Protein AF-A0A2D2DJZ3-F1 (afdb_monomer)

Structure (mmCIF, N/CA/C/O backbone):
data_AF-A0A2D2DJZ3-F1
#
_entry.id   AF-A0A2D2DJZ3-F1
#
loop_
_atom_site.group_PDB
_atom_site.id
_atom_site.type_symbol
_atom_site.label_atom_id
_atom_site.label_alt_id
_atom_site.label_comp_id
_atom_site.label_asym_id
_atom_site.label_entity_id
_atom_site.label_seq_id
_atom_site.pdbx_PDB_ins_code
_atom_site.Cartn_x
_atom_site.Cartn_y
_atom_site.Cartn_z
_atom_site.occupancy
_atom_site.B_iso_or_equiv
_atom_site.auth_seq_id
_atom_site.auth_comp_id
_atom_site.auth_asym_id
_atom_site.auth_atom_id
_atom_site.pdbx_PDB_model_num
ATOM 1 N N . MET A 1 1 ? 18.283 -7.613 -6.401 1.00 54.00 1 MET A N 1
ATOM 2 C CA . MET A 1 1 ? 17.738 -7.506 -7.772 1.00 54.00 1 MET A CA 1
ATOM 3 C C . MET A 1 1 ? 18.346 -6.326 -8.534 1.00 54.00 1 MET A C 1
ATOM 5 O O . MET A 1 1 ? 18.891 -6.544 -9.602 1.00 54.00 1 MET A O 1
ATOM 9 N N . THR A 1 2 ? 18.369 -5.114 -7.970 1.00 55.66 2 THR A N 1
ATOM 10 C CA . THR A 1 2 ? 19.009 -3.918 -8.564 1.00 55.66 2 THR A CA 1
ATOM 11 C C . THR A 1 2 ? 20.515 -4.063 -8.821 1.00 55.66 2 THR A C 1
ATOM 13 O O . THR A 1 2 ? 20.978 -3.687 -9.887 1.00 55.66 2 THR A O 1
ATOM 16 N N . ILE A 1 3 ? 21.276 -4.676 -7.904 1.00 68.19 3 ILE A N 1
ATOM 17 C CA . ILE A 1 3 ? 22.734 -4.886 -8.065 1.00 68.19 3 ILE A CA 1
ATOM 18 C C . ILE A 1 3 ? 23.055 -5.811 -9.250 1.00 68.19 3 ILE A C 1
ATOM 20 O O . ILE A 1 3 ? 23.953 -5.535 -10.033 1.00 68.19 3 ILE A O 1
ATOM 24 N N . TYR A 1 4 ? 22.280 -6.885 -9.410 1.00 67.69 4 TYR A N 1
ATOM 25 C CA . TYR A 1 4 ? 22.440 -7.831 -10.517 1.00 67.69 4 TYR A CA 1
ATOM 26 C C . TYR A 1 4 ? 22.125 -7.179 -11.868 1.00 67.69 4 TYR A C 1
ATOM 28 O O . TYR A 1 4 ? 22.775 -7.437 -12.871 1.00 67.69 4 TYR A O 1
ATOM 36 N N . PHE A 1 5 ? 21.156 -6.267 -11.871 1.00 64.69 5 PHE A N 1
ATOM 37 C CA . PHE A 1 5 ? 20.778 -5.521 -13.058 1.00 64.69 5 PHE A CA 1
ATOM 38 C C . PHE A 1 5 ? 21.849 -4.496 -13.472 1.00 64.69 5 PHE A C 1
ATOM 40 O O . PHE A 1 5 ? 22.162 -4.382 -14.651 1.00 64.69 5 PHE A O 1
ATOM 47 N N . ILE A 1 6 ? 22.464 -3.806 -12.503 1.00 70.62 6 ILE A N 1
ATOM 48 C CA . ILE A 1 6 ? 23.610 -2.907 -12.736 1.00 70.62 6 ILE A CA 1
ATOM 49 C C . ILE A 1 6 ? 24.819 -3.686 -13.276 1.00 70.62 6 ILE A C 1
ATOM 51 O O . ILE A 1 6 ? 25.533 -3.194 -14.143 1.00 70.62 6 ILE A O 1
ATOM 55 N N . TYR A 1 7 ? 25.028 -4.915 -12.804 1.00 72.31 7 TYR A N 1
ATOM 56 C CA . TYR A 1 7 ? 26.097 -5.781 -13.299 1.00 72.31 7 TYR A CA 1
ATOM 57 C C . TYR A 1 7 ? 25.895 -6.174 -14.772 1.00 72.31 7 TYR A C 1
ATOM 59 O O . TYR A 1 7 ? 26.779 -5.930 -15.586 1.00 72.31 7 TYR A O 1
ATOM 67 N N . LEU A 1 8 ? 24.706 -6.671 -15.140 1.00 70.75 8 LEU A N 1
ATOM 68 C CA . LEU A 1 8 ? 24.371 -7.017 -16.533 1.00 70.75 8 LEU A CA 1
ATOM 69 C C . LEU A 1 8 ? 24.451 -5.809 -17.481 1.00 70.75 8 LEU A C 1
ATOM 71 O O . LEU A 1 8 ? 24.779 -5.944 -18.656 1.00 70.75 8 LEU A O 1
ATOM 75 N N . MET A 1 9 ? 24.150 -4.621 -16.960 1.00 68.94 9 MET A N 1
ATOM 76 C CA . MET A 1 9 ? 24.262 -3.344 -17.662 1.00 68.94 9 MET A CA 1
ATOM 77 C C . MET A 1 9 ? 25.714 -2.975 -17.985 1.00 68.94 9 MET A C 1
ATOM 79 O O . MET A 1 9 ? 26.005 -2.602 -19.118 1.00 68.94 9 MET A O 1
ATOM 83 N N . LEU A 1 10 ? 26.618 -3.107 -17.011 1.00 73.94 10 LEU A N 1
ATOM 84 C CA . LEU A 1 10 ? 28.054 -2.880 -17.208 1.00 73.94 10 LEU A CA 1
ATOM 85 C C . LEU A 1 10 ? 28.668 -3.927 -18.145 1.00 73.94 10 LEU A C 1
ATOM 87 O O . LEU A 1 10 ? 29.522 -3.605 -18.966 1.00 73.94 10 LEU A O 1
ATOM 91 N N . GLU A 1 11 ? 28.202 -5.172 -18.059 1.00 76.38 11 GLU A N 1
ATOM 92 C CA . GLU A 1 11 ? 28.625 -6.248 -18.954 1.00 76.38 11 GLU A CA 1
ATOM 93 C C . GLU A 1 11 ? 28.194 -5.971 -20.407 1.00 76.38 11 GLU A C 1
ATOM 95 O O . GLU A 1 11 ? 29.016 -6.049 -21.320 1.00 76.38 11 GLU A O 1
ATOM 100 N N . ALA A 1 12 ? 26.951 -5.526 -20.628 1.00 68.81 12 ALA A N 1
ATOM 101 C CA . ALA A 1 12 ? 26.454 -5.130 -21.948 1.00 68.81 12 ALA A CA 1
ATOM 102 C C . ALA A 1 12 ? 27.183 -3.906 -22.547 1.00 68.81 12 ALA A C 1
ATOM 104 O O . ALA A 1 12 ? 27.378 -3.861 -23.765 1.00 68.81 12 ALA A O 1
ATOM 105 N N . ASP A 1 13 ? 27.599 -2.946 -21.712 1.00 72.19 13 ASP A N 1
ATOM 106 C CA . ASP A 1 13 ? 28.453 -1.812 -22.110 1.00 72.19 13 ASP A CA 1
ATOM 107 C C . ASP A 1 13 ? 29.827 -2.305 -22.580 1.00 72.19 13 ASP A C 1
ATOM 109 O O . ASP A 1 13 ? 30.268 -1.999 -23.686 1.00 72.19 13 ASP A O 1
ATOM 113 N N . SER A 1 14 ? 30.464 -3.171 -21.780 1.00 75.06 14 SER A N 1
ATOM 114 C CA . SER A 1 14 ? 31.779 -3.746 -22.096 1.00 75.06 14 SER A CA 1
ATOM 115 C C . SER A 1 14 ? 31.790 -4.606 -23.364 1.00 75.06 14 SER A C 1
ATOM 117 O O . SER A 1 14 ? 32.825 -4.735 -24.014 1.00 75.06 14 SER A O 1
ATOM 119 N N . MET A 1 15 ? 30.635 -5.161 -23.743 1.00 78.44 15 ME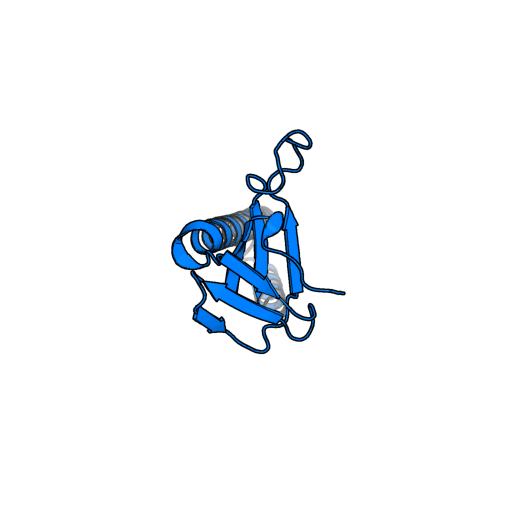T A N 1
ATOM 120 C CA . MET A 1 15 ? 30.443 -5.909 -24.988 1.00 78.44 15 MET A CA 1
ATOM 121 C C . MET A 1 15 ? 30.115 -5.011 -26.196 1.00 78.44 15 MET A C 1
ATO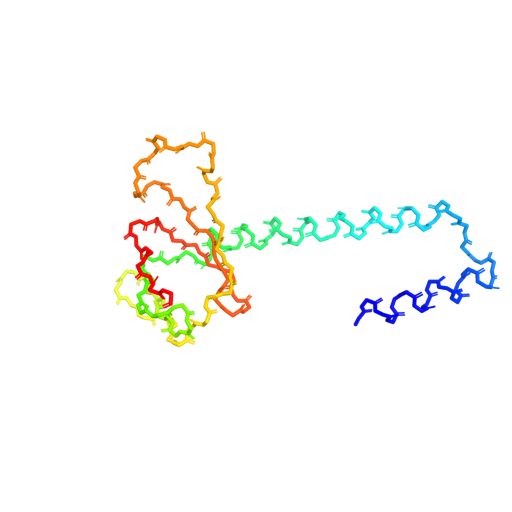M 123 O O . MET A 1 15 ? 29.922 -5.526 -27.297 1.00 78.44 15 MET A O 1
ATOM 127 N N . GLY A 1 16 ? 30.020 -3.687 -26.016 1.00 68.75 16 GLY A N 1
ATOM 128 C CA . GLY A 1 16 ? 29.658 -2.733 -27.073 1.00 68.75 16 GLY A CA 1
ATOM 129 C C . GLY A 1 16 ? 28.210 -2.872 -27.558 1.00 68.75 16 GLY A C 1
ATOM 130 O O . GLY A 1 16 ? 27.859 -2.413 -28.644 1.00 68.75 16 GLY A O 1
ATOM 131 N N . LEU A 1 17 ? 27.356 -3.539 -26.776 1.00 67.50 17 LEU A N 1
ATOM 132 C CA . LEU A 1 17 ? 25.952 -3.784 -27.113 1.00 67.50 17 LEU A CA 1
ATOM 133 C C . LEU A 1 17 ? 25.037 -2.653 -26.619 1.00 67.50 17 LEU A C 1
ATOM 135 O O . LEU A 1 17 ? 23.879 -2.564 -27.048 1.00 67.50 17 LEU A O 1
ATOM 139 N N . ALA A 1 18 ? 25.539 -1.771 -25.753 1.00 62.06 18 ALA A N 1
ATOM 140 C C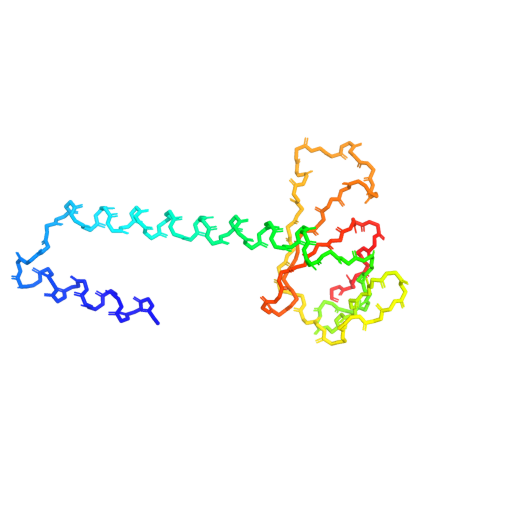A . ALA A 1 18 ? 24.820 -0.634 -25.202 1.00 62.06 18 ALA A CA 1
ATOM 141 C C . ALA A 1 18 ? 25.565 0.683 -25.464 1.00 62.06 18 ALA A C 1
ATOM 143 O O . ALA A 1 18 ? 26.753 0.777 -25.213 1.00 62.06 18 ALA A O 1
ATOM 144 N N . ASP A 1 19 ? 24.842 1.694 -25.953 1.00 68.88 19 ASP A N 1
ATOM 145 C CA . ASP A 1 19 ? 25.317 3.081 -26.023 1.00 68.88 19 ASP A CA 1
ATOM 146 C C . ASP A 1 19 ? 24.661 3.896 -24.902 1.00 68.88 19 ASP A C 1
ATOM 148 O O . ASP A 1 19 ? 23.585 3.532 -24.411 1.00 68.88 19 ASP A O 1
ATOM 152 N N . GLY A 1 20 ? 25.235 5.058 -24.563 1.00 66.69 20 GLY A N 1
ATOM 153 C CA . GLY A 1 20 ? 24.705 5.988 -23.550 1.00 66.69 20 GLY A CA 1
ATOM 154 C C . GLY A 1 20 ? 23.201 6.279 -23.684 1.00 66.69 20 GLY A C 1
ATOM 155 O O . GLY A 1 20 ? 22.479 6.356 -22.691 1.00 66.69 20 GLY A O 1
ATOM 156 N N . THR A 1 21 ? 22.683 6.340 -24.912 1.00 69.50 21 THR A N 1
ATOM 157 C CA . THR A 1 21 ? 21.251 6.521 -25.191 1.00 69.50 21 THR A CA 1
ATOM 158 C C . THR A 1 21 ? 20.390 5.352 -24.694 1.00 69.50 21 THR A C 1
ATOM 160 O O . THR A 1 21 ? 19.300 5.579 -24.166 1.00 69.50 21 THR A O 1
ATOM 163 N N . LYS A 1 22 ? 20.863 4.100 -24.793 1.00 70.75 22 LYS A N 1
ATOM 164 C CA . LYS A 1 22 ? 20.124 2.918 -24.311 1.00 70.75 22 LYS A CA 1
ATOM 165 C C . LYS A 1 22 ? 20.031 2.902 -22.781 1.00 70.75 22 LYS A C 1
ATOM 167 O O . LYS A 1 22 ? 18.983 2.540 -22.250 1.00 70.75 22 LYS A O 1
ATOM 172 N N . PHE A 1 23 ? 21.067 3.373 -22.082 1.00 71.81 23 PHE A N 1
ATOM 173 C CA . PHE A 1 23 ? 21.036 3.548 -20.623 1.00 71.81 23 PHE A CA 1
ATOM 174 C C . PHE A 1 23 ? 20.007 4.590 -20.183 1.00 71.81 23 PHE A C 1
ATOM 176 O O . PHE A 1 23 ? 19.266 4.353 -19.229 1.00 71.81 23 PHE A O 1
ATOM 183 N N . VAL A 1 24 ? 19.903 5.711 -20.904 1.00 77.25 24 VAL A N 1
ATOM 184 C CA . VAL A 1 24 ? 18.892 6.746 -20.628 1.00 77.25 24 VAL A CA 1
ATOM 185 C C . VAL A 1 24 ? 17.477 6.201 -20.831 1.00 77.25 24 VAL A C 1
ATOM 187 O O . VAL A 1 24 ? 16.630 6.367 -19.951 1.00 77.25 24 VAL A O 1
ATOM 190 N N . PHE A 1 25 ? 17.218 5.501 -21.941 1.00 75.38 25 PHE A N 1
ATOM 191 C CA . PHE A 1 25 ? 15.909 4.886 -22.189 1.00 75.38 25 PHE A CA 1
ATOM 192 C C . PHE A 1 25 ? 15.545 3.843 -21.138 1.00 75.38 25 PHE A C 1
ATOM 194 O O . PHE A 1 25 ? 14.395 3.781 -20.705 1.00 75.38 25 PHE A O 1
ATOM 201 N N . LEU A 1 26 ? 16.514 3.052 -20.688 1.00 79.12 26 LEU A N 1
ATOM 202 C CA . LEU A 1 26 ? 16.265 2.065 -19.653 1.00 79.12 26 LEU A CA 1
ATOM 203 C C . LEU A 1 26 ? 16.014 2.706 -18.288 1.00 79.12 26 LEU A C 1
ATOM 205 O O . LEU A 1 26 ? 15.102 2.285 -17.580 1.00 79.12 26 LEU A O 1
ATOM 209 N N . GLY A 1 27 ? 16.765 3.751 -17.934 1.00 81.69 27 GLY A N 1
ATOM 210 C CA . GLY A 1 27 ? 16.503 4.545 -16.734 1.00 81.69 27 GLY A CA 1
ATOM 211 C C . GLY A 1 27 ? 15.091 5.134 -16.748 1.00 81.69 27 GLY A C 1
ATOM 212 O O . GLY A 1 27 ? 14.348 4.986 -15.776 1.00 81.69 27 GLY A O 1
ATOM 213 N N . ALA A 1 28 ? 14.676 5.710 -17.879 1.00 81.81 28 ALA A N 1
ATOM 214 C CA . ALA A 1 28 ? 13.313 6.200 -18.072 1.00 81.81 28 ALA A CA 1
ATOM 215 C C . ALA A 1 28 ? 12.269 5.074 -17.960 1.00 81.81 28 ALA A C 1
ATOM 217 O O . ALA A 1 28 ? 11.245 5.253 -17.300 1.00 81.81 28 ALA A O 1
ATOM 218 N N . ALA A 1 29 ? 12.534 3.897 -18.537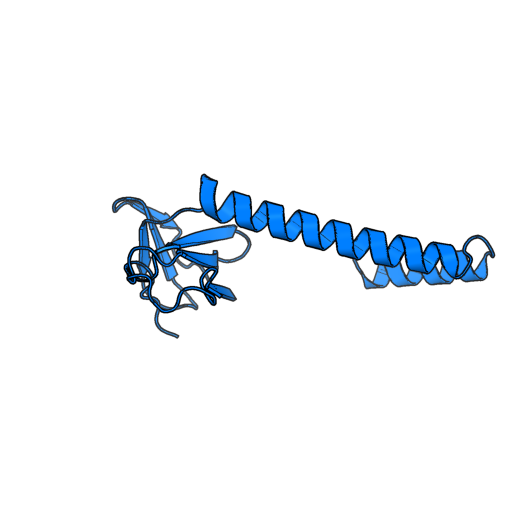 1.00 83.44 29 ALA A N 1
ATOM 219 C CA . ALA A 1 29 ? 11.655 2.734 -18.431 1.00 83.44 29 ALA A CA 1
ATOM 220 C C . ALA A 1 29 ? 11.498 2.252 -16.981 1.00 83.44 29 ALA A C 1
ATOM 222 O O . ALA A 1 29 ? 10.380 1.967 -16.554 1.00 83.44 29 ALA A O 1
ATOM 223 N N . PHE A 1 30 ? 12.577 2.224 -16.193 1.00 84.56 30 PHE A N 1
ATOM 224 C CA . PHE A 1 30 ? 12.509 1.895 -14.766 1.00 84.56 30 PHE A CA 1
ATOM 225 C C . PHE A 1 30 ? 11.695 2.911 -13.972 1.00 84.56 30 PHE A C 1
ATOM 227 O O . PHE A 1 30 ? 10.872 2.520 -13.144 1.00 84.56 30 PHE A O 1
ATOM 234 N N . LEU A 1 31 ? 11.900 4.206 -14.224 1.00 87.06 31 LEU A N 1
ATOM 235 C CA . LEU A 1 31 ? 11.127 5.259 -13.566 1.00 87.06 31 LEU A CA 1
ATOM 236 C C . LEU A 1 31 ? 9.637 5.127 -13.884 1.00 87.06 31 LEU A C 1
ATOM 238 O O . LEU A 1 31 ? 8.818 5.149 -12.965 1.00 87.06 31 LEU A O 1
ATOM 242 N N . MET A 1 32 ? 9.289 4.915 -15.156 1.00 89.44 32 MET A N 1
ATOM 243 C CA . MET A 1 32 ? 7.906 4.669 -15.566 1.00 89.44 32 MET A CA 1
ATOM 244 C C . MET A 1 32 ? 7.341 3.408 -14.909 1.00 89.44 32 MET A C 1
ATOM 246 O O . MET A 1 32 ? 6.243 3.452 -14.365 1.00 89.44 32 MET A O 1
ATOM 250 N N . PHE A 1 33 ? 8.103 2.314 -14.865 1.00 88.25 33 PHE A N 1
ATOM 251 C CA . PHE A 1 33 ? 7.682 1.068 -14.225 1.00 88.25 33 PHE A CA 1
ATOM 252 C C . PHE A 1 33 ? 7.369 1.249 -12.733 1.00 88.25 33 PHE A C 1
ATOM 254 O O . PHE A 1 33 ? 6.299 0.853 -12.268 1.00 88.25 33 PHE A O 1
ATOM 261 N N . PHE A 1 34 ? 8.258 1.896 -11.974 1.00 87.75 34 PHE A N 1
ATOM 262 C CA . PHE A 1 34 ? 8.021 2.155 -10.552 1.00 87.75 34 PHE A CA 1
ATOM 263 C C . PHE A 1 34 ? 6.884 3.156 -10.317 1.00 87.75 34 PHE A C 1
ATOM 265 O O . PHE A 1 34 ? 6.121 2.986 -9.361 1.00 87.75 34 PHE A O 1
ATOM 272 N N . ALA A 1 35 ? 6.726 4.159 -11.184 1.00 87.69 35 ALA A N 1
ATOM 273 C CA . ALA A 1 35 ? 5.590 5.077 -11.133 1.00 87.69 35 ALA A CA 1
ATOM 274 C C . ALA A 1 35 ? 4.263 4.336 -11.376 1.00 87.69 35 ALA A C 1
ATOM 276 O O . ALA A 1 35 ? 3.312 4.509 -10.612 1.00 87.69 35 ALA A O 1
ATOM 277 N N . SER A 1 36 ? 4.216 3.443 -12.369 1.00 90.44 36 SER A N 1
ATOM 278 C CA . SER A 1 36 ? 3.049 2.603 -12.657 1.00 90.44 36 SER A CA 1
ATOM 279 C C . SER A 1 36 ? 2.713 1.662 -11.502 1.00 90.44 36 SER A C 1
ATOM 281 O O . SER A 1 36 ? 1.553 1.602 -11.099 1.00 90.44 36 SER A O 1
ATOM 283 N N . ILE A 1 37 ? 3.706 0.980 -10.918 1.00 89.81 37 ILE A N 1
ATOM 284 C CA . ILE A 1 37 ? 3.491 0.140 -9.728 1.00 89.81 37 ILE A CA 1
ATOM 285 C C . ILE A 1 37 ? 2.956 0.980 -8.571 1.00 89.81 37 ILE A C 1
ATOM 287 O O . ILE A 1 37 ? 2.021 0.561 -7.897 1.00 89.81 37 ILE A O 1
ATOM 291 N N . SER A 1 38 ? 3.517 2.167 -8.342 1.00 85.81 38 SER A N 1
ATOM 292 C CA . SER A 1 38 ? 3.075 3.044 -7.255 1.00 85.81 38 SER A CA 1
ATOM 293 C C . SER A 1 38 ? 1.614 3.462 -7.431 1.00 85.81 38 SER A C 1
ATOM 295 O O . SER A 1 38 ? 0.838 3.371 -6.482 1.00 85.81 38 SER A O 1
ATOM 297 N N . ASN A 1 39 ? 1.213 3.840 -8.648 1.00 87.88 39 ASN A N 1
ATOM 298 C CA . ASN A 1 39 ? -0.180 4.164 -8.964 1.00 87.88 39 ASN A CA 1
ATOM 299 C C . ASN A 1 39 ? -1.107 2.956 -8.791 1.00 87.88 39 ASN A C 1
ATOM 301 O O . ASN A 1 39 ? -2.188 3.092 -8.224 1.00 87.88 39 ASN A O 1
ATOM 305 N N . LEU A 1 40 ? -0.670 1.767 -9.211 1.00 88.88 40 LEU A N 1
ATOM 306 C CA . LEU A 1 40 ? -1.437 0.535 -9.037 1.00 88.88 40 LEU A CA 1
ATOM 307 C C . LEU A 1 40 ? -1.611 0.178 -7.554 1.00 88.88 40 LEU A C 1
ATOM 309 O O . LEU A 1 40 ? -2.704 -0.193 -7.136 1.00 88.88 40 LEU A O 1
ATOM 313 N N . MET A 1 41 ? -0.567 0.348 -6.740 1.00 87.31 41 MET A N 1
ATOM 314 C CA . MET A 1 41 ? -0.626 0.131 -5.290 1.00 87.31 41 MET A CA 1
ATOM 315 C C . MET A 1 41 ? -1.565 1.126 -4.599 1.00 87.31 41 MET A C 1
ATOM 317 O O . MET A 1 41 ? -2.282 0.738 -3.679 1.00 87.31 41 MET A O 1
ATOM 321 N N . ILE A 1 42 ? -1.588 2.387 -5.046 1.00 86.62 42 ILE A N 1
ATOM 322 C CA . ILE A 1 42 ? -2.536 3.403 -4.563 1.00 86.62 42 ILE A CA 1
ATOM 323 C C . ILE A 1 42 ? -3.971 3.018 -4.937 1.00 86.62 42 ILE A C 1
ATOM 325 O O . ILE A 1 42 ? -4.836 3.003 -4.064 1.00 86.62 42 ILE A O 1
ATOM 329 N N . GLY A 1 43 ? -4.215 2.645 -6.197 1.00 88.06 43 GLY A N 1
ATOM 330 C CA . GLY A 1 43 ? -5.527 2.173 -6.647 1.00 88.06 43 GLY A CA 1
ATOM 331 C C . GLY A 1 43 ? -6.004 0.970 -5.833 1.00 88.06 43 GLY A C 1
ATOM 332 O O . GLY A 1 43 ? -7.106 0.979 -5.289 1.00 88.06 43 GLY A O 1
ATOM 333 N N . PHE A 1 44 ? -5.125 -0.013 -5.626 1.00 90.19 44 PHE A N 1
ATOM 334 C CA . PHE A 1 44 ? -5.425 -1.177 -4.798 1.00 90.19 44 PHE A CA 1
ATOM 335 C C . PHE A 1 44 ? -5.747 -0.797 -3.345 1.00 90.19 44 PHE A C 1
ATOM 337 O O . PHE A 1 44 ? -6.682 -1.348 -2.760 1.00 90.19 44 PHE A O 1
ATOM 344 N N . ALA A 1 45 ? -5.000 0.142 -2.751 1.00 88.50 45 ALA A N 1
ATOM 345 C CA . ALA A 1 45 ? -5.245 0.612 -1.386 1.00 88.50 45 ALA A CA 1
ATOM 346 C C . ALA A 1 45 ? -6.651 1.204 -1.227 1.00 88.50 45 ALA A C 1
ATOM 348 O O . ALA A 1 45 ? -7.290 0.990 -0.196 1.00 88.50 45 ALA A O 1
ATOM 349 N N . LEU A 1 46 ? -7.112 1.950 -2.233 1.00 86.75 46 LEU A N 1
ATOM 350 C CA . LEU A 1 46 ? -8.401 2.641 -2.227 1.00 86.75 46 LEU A CA 1
ATOM 351 C C . LEU A 1 46 ? -9.576 1.699 -2.516 1.00 86.75 46 LEU A C 1
ATOM 353 O O . LEU A 1 46 ? -10.624 1.836 -1.887 1.00 86.75 46 LEU A O 1
ATOM 357 N N . GLU A 1 47 ? -9.402 0.738 -3.425 1.00 87.94 47 GLU A N 1
ATOM 358 C CA . GLU A 1 47 ? -10.486 -0.142 -3.878 1.00 87.94 47 GLU A CA 1
ATOM 359 C C . GLU A 1 47 ? -10.621 -1.413 -3.023 1.00 87.94 47 GLU A C 1
ATOM 361 O O . GLU A 1 47 ? -11.712 -1.743 -2.561 1.00 87.94 47 GLU A O 1
ATOM 366 N N . PHE A 1 48 ? -9.511 -2.100 -2.733 1.00 87.38 48 PHE A N 1
ATOM 367 C CA . PHE A 1 48 ? -9.515 -3.391 -2.023 1.00 87.38 48 PHE A CA 1
ATOM 368 C C . PHE A 1 48 ? -8.962 -3.296 -0.598 1.00 87.38 48 PHE A C 1
ATOM 370 O O . PHE A 1 48 ? -9.382 -4.038 0.296 1.00 87.38 48 PHE A O 1
ATOM 377 N N . GLY A 1 49 ? -8.011 -2.387 -0.380 1.00 86.81 49 GLY A N 1
ATOM 378 C CA . GLY A 1 49 ? -7.308 -2.180 0.887 1.00 86.81 49 GLY A CA 1
ATOM 379 C C . GLY A 1 49 ? -8.035 -1.282 1.889 1.00 86.81 49 GLY A C 1
ATOM 380 O O . GLY A 1 49 ? -7.467 -0.958 2.931 1.00 86.81 49 GLY A O 1
ATOM 381 N N . ARG A 1 50 ? -9.268 -0.853 1.595 1.00 89.69 50 ARG A N 1
ATOM 382 C CA . ARG A 1 50 ? -10.003 0.088 2.445 1.00 89.69 50 ARG A CA 1
ATOM 383 C C . ARG A 1 50 ? -10.383 -0.547 3.783 1.00 89.69 50 ARG A C 1
ATOM 385 O O . ARG A 1 50 ? -10.980 -1.628 3.819 1.00 89.69 50 ARG A O 1
ATOM 392 N N . VAL A 1 51 ? -10.034 0.119 4.875 1.00 91.38 51 VAL A N 1
ATOM 393 C CA . VAL A 1 51 ? -10.357 -0.273 6.251 1.00 91.38 51 VAL A CA 1
ATOM 394 C C . VAL A 1 51 ? -11.077 0.871 6.958 1.00 91.38 51 VAL A C 1
ATOM 396 O O . VAL A 1 51 ? -10.850 2.044 6.656 1.00 91.38 51 VAL A O 1
ATOM 399 N N . THR A 1 52 ? -11.963 0.522 7.884 1.00 90.69 52 THR A N 1
ATOM 400 C CA . THR A 1 52 ? -12.776 1.488 8.630 1.00 90.69 52 THR A CA 1
ATOM 401 C C . THR A 1 52 ? -11.967 2.098 9.766 1.00 90.69 52 THR A C 1
ATOM 403 O O . THR A 1 52 ? -12.001 3.309 9.952 1.00 90.69 52 THR A O 1
ATOM 406 N N . GLU A 1 53 ? -11.189 1.280 10.481 1.00 90.00 53 GLU A N 1
ATOM 407 C CA . GLU A 1 53 ? -10.360 1.753 11.588 1.00 90.00 53 GLU A CA 1
ATOM 408 C C . GLU A 1 53 ? -9.018 1.014 11.681 1.00 90.00 53 GLU A C 1
ATOM 410 O O . GLU A 1 53 ? -8.877 -0.164 11.322 1.00 90.00 53 GLU A O 1
ATOM 415 N N . VAL A 1 54 ? -8.023 1.742 12.184 1.00 89.44 54 VAL A N 1
ATOM 416 C CA . VAL A 1 54 ? -6.682 1.257 12.498 1.00 89.44 54 VAL A CA 1
ATOM 417 C C . VAL A 1 54 ? -6.382 1.611 13.946 1.00 89.44 54 VAL A C 1
ATOM 419 O O . VAL A 1 54 ? -6.314 2.790 14.301 1.00 89.44 54 VAL A O 1
ATOM 422 N N . VAL A 1 55 ? -6.187 0.595 14.781 1.00 87.75 55 VAL A N 1
ATOM 423 C CA . VAL A 1 55 ? -6.018 0.755 16.234 1.00 87.75 55 VAL A CA 1
ATOM 424 C C . VAL A 1 55 ? -4.740 0.076 16.726 1.00 87.75 55 VAL A C 1
ATOM 426 O O . VAL A 1 55 ? -4.207 -0.826 16.079 1.00 87.75 55 VAL A O 1
ATOM 429 N N . GLY A 1 56 ? -4.234 0.501 17.886 1.00 86.12 56 GLY A N 1
ATOM 430 C CA . GLY A 1 56 ? -3.052 -0.090 18.526 1.00 86.12 56 GLY A CA 1
ATOM 431 C C . GLY A 1 56 ? -1.771 0.723 18.328 1.00 86.12 56 GLY A C 1
ATOM 432 O O . GLY A 1 56 ? -1.787 1.952 18.407 1.00 86.12 56 GLY A O 1
ATOM 433 N N . MET A 1 57 ? -0.641 0.041 18.129 1.00 84.62 57 MET A N 1
ATOM 434 C CA . MET A 1 57 ? 0.671 0.667 17.900 1.00 84.62 57 MET A CA 1
ATOM 435 C C . MET A 1 57 ? 1.089 0.504 16.440 1.00 84.62 57 MET A C 1
ATOM 437 O O . MET A 1 57 ? 0.782 -0.515 15.831 1.00 84.62 57 MET A O 1
ATOM 441 N N . GLN A 1 58 ? 1.864 1.432 15.877 1.00 84.06 58 GLN A N 1
ATOM 442 C CA . GLN A 1 58 ? 2.371 1.298 14.500 1.00 84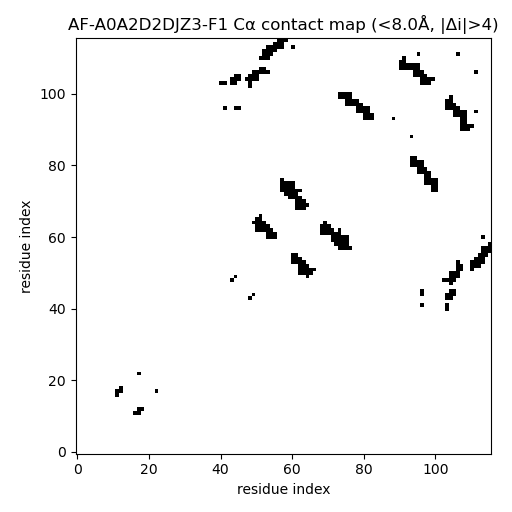.06 58 GLN A CA 1
ATOM 443 C C . GLN A 1 58 ? 3.192 0.016 14.285 1.00 84.06 58 GLN A C 1
ATOM 445 O O . GLN A 1 58 ? 3.203 -0.549 13.191 1.00 84.06 58 GLN A O 1
ATOM 450 N N . SER A 1 59 ? 3.865 -0.478 15.325 1.00 84.94 59 SER A N 1
ATOM 451 C CA . SER A 1 59 ? 4.603 -1.745 15.297 1.00 84.94 59 SER A CA 1
ATOM 452 C C . SER A 1 59 ? 3.701 -2.987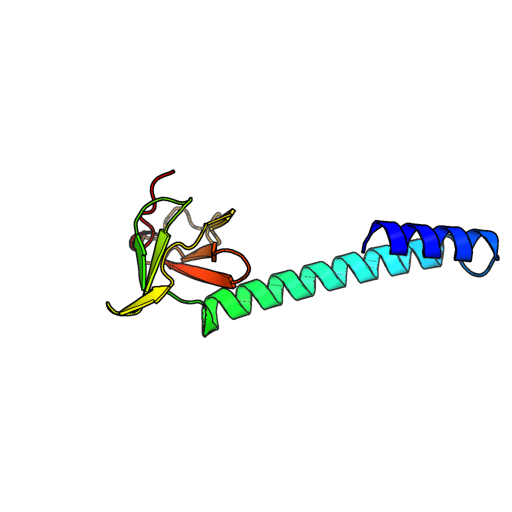 15.284 1.00 84.94 59 SER A C 1
ATOM 454 O O . SER A 1 59 ? 4.143 -4.039 14.821 1.00 84.94 59 SER A O 1
ATOM 456 N N . CYS A 1 60 ? 2.461 -2.866 15.767 1.00 85.44 60 CYS A N 1
ATOM 457 C CA . CYS A 1 60 ? 1.522 -3.957 16.012 1.00 85.44 60 CYS A CA 1
ATOM 458 C C . CYS A 1 60 ? 0.071 -3.437 15.954 1.00 85.44 60 CYS A C 1
ATOM 460 O O . CYS A 1 60 ? -0.623 -3.353 16.969 1.00 85.44 60 CYS A O 1
ATOM 462 N N . ALA A 1 61 ? -0.365 -3.010 14.771 1.00 87.94 61 ALA A N 1
ATOM 463 C CA . ALA A 1 61 ? -1.690 -2.438 14.576 1.00 87.94 61 ALA A CA 1
ATOM 464 C C . ALA A 1 61 ? -2.724 -3.528 14.273 1.00 87.94 61 ALA A C 1
ATOM 466 O O . ALA A 1 61 ? -2.417 -4.550 13.647 1.00 87.94 61 ALA A O 1
ATOM 467 N N . GLU A 1 62 ? -3.966 -3.284 14.669 1.00 90.94 62 GLU A N 1
ATOM 468 C CA . GLU A 1 62 ? -5.121 -4.040 14.200 1.00 90.94 62 GLU A CA 1
ATOM 469 C C . GLU A 1 62 ? -5.847 -3.240 13.122 1.00 90.94 62 GLU A C 1
ATOM 471 O O . GLU A 1 62 ? -6.096 -2.043 13.270 1.00 90.94 62 GLU A O 1
ATOM 476 N N . LEU A 1 63 ? -6.178 -3.926 12.034 1.00 91.06 63 LEU A N 1
ATOM 477 C CA . LEU A 1 63 ? -6.897 -3.390 10.887 1.00 91.06 63 LEU A CA 1
ATOM 478 C C . LEU A 1 63 ? -8.304 -3.957 10.907 1.00 91.06 63 LEU A C 1
ATOM 480 O O . LEU A 1 63 ? -8.470 -5.184 10.889 1.00 91.06 63 LEU A O 1
ATOM 484 N N . ARG A 1 64 ? -9.300 -3.073 10.927 1.00 91.94 64 ARG A N 1
ATOM 485 C CA . ARG A 1 64 ? -10.702 -3.470 11.017 1.00 91.94 64 ARG A CA 1
ATOM 486 C C . ARG A 1 64 ? -11.542 -2.851 9.914 1.00 91.94 64 ARG A C 1
ATOM 488 O O . ARG A 1 64 ? -11.308 -1.717 9.497 1.00 91.94 64 ARG A O 1
ATOM 495 N N . ARG A 1 65 ? -12.531 -3.602 9.450 1.00 91.06 65 ARG A N 1
ATOM 496 C CA . ARG A 1 65 ? -13.523 -3.169 8.465 1.00 91.06 65 ARG A CA 1
ATOM 497 C C . ARG A 1 65 ? -14.894 -3.492 9.023 1.00 91.06 65 ARG A C 1
ATOM 499 O O . ARG A 1 65 ? -15.154 -4.640 9.347 1.00 91.06 65 ARG A O 1
ATOM 506 N N . ASP A 1 66 ? -15.717 -2.465 9.176 1.00 87.44 66 ASP A N 1
ATOM 507 C CA . ASP A 1 66 ? -17.104 -2.570 9.638 1.00 87.44 66 ASP A CA 1
ATOM 508 C C . ASP A 1 66 ? -17.262 -3.347 10.963 1.00 87.44 66 ASP A C 1
ATOM 510 O O . ASP A 1 66 ? -18.242 -4.047 11.186 1.00 87.44 66 ASP A O 1
ATOM 514 N N . GLY A 1 67 ? -16.273 -3.212 11.857 1.00 84.88 67 GLY A N 1
ATOM 515 C CA . GLY A 1 67 ? -16.212 -3.898 13.154 1.00 84.88 67 GLY A CA 1
ATOM 516 C C . GLY A 1 67 ? -15.456 -5.232 13.144 1.00 84.88 67 GLY A C 1
ATOM 517 O O . GLY A 1 67 ? -15.007 -5.679 14.201 1.00 84.88 67 GLY A O 1
ATOM 518 N N . ASP A 1 68 ? -15.219 -5.825 11.972 1.00 89.12 68 ASP A N 1
ATOM 519 C CA . ASP A 1 68 ? -14.494 -7.087 11.835 1.00 89.12 68 ASP A CA 1
ATOM 520 C C . ASP A 1 68 ? -12.984 -6.880 11.736 1.00 89.12 68 ASP A C 1
ATOM 522 O O . ASP A 1 68 ? -12.488 -6.006 11.022 1.00 89.12 68 ASP A O 1
ATOM 526 N N . ILE A 1 69 ? -12.219 -7.733 12.420 1.00 88.75 69 ILE A N 1
ATOM 527 C CA . ILE A 1 69 ? -10.756 -7.692 12.384 1.00 88.75 69 ILE A CA 1
ATOM 528 C C . ILE A 1 69 ? -10.258 -8.413 11.131 1.00 88.75 69 ILE A C 1
ATOM 530 O O . ILE A 1 69 ? -10.171 -9.639 11.100 1.00 88.75 69 ILE A O 1
ATOM 534 N N . ILE A 1 70 ? -9.856 -7.645 10.118 1.00 89.25 70 ILE A N 1
ATOM 535 C CA . ILE A 1 70 ? -9.260 -8.184 8.887 1.00 89.25 70 ILE A CA 1
ATOM 536 C C . ILE A 1 70 ? -7.841 -8.678 9.151 1.00 89.25 70 ILE A C 1
ATOM 538 O O . ILE A 1 70 ? -7.403 -9.687 8.594 1.00 89.25 70 ILE A O 1
ATOM 542 N N . ARG A 1 71 ? -7.082 -7.949 9.975 1.00 86.69 71 ARG A N 1
ATOM 543 C CA . ARG A 1 71 ? -5.680 -8.283 10.223 1.00 86.69 71 ARG A CA 1
ATOM 544 C C . ARG A 1 71 ? -5.224 -7.824 11.598 1.00 86.69 71 ARG A C 1
ATOM 546 O O . ARG A 1 71 ? -5.439 -6.679 11.979 1.00 86.69 71 ARG A O 1
ATOM 553 N N . LYS A 1 72 ? -4.536 -8.716 12.307 1.00 85.94 72 LYS A N 1
ATOM 554 C CA . LYS A 1 72 ? -3.868 -8.437 13.586 1.00 85.94 72 LYS A CA 1
ATOM 555 C C . LYS A 1 72 ? -2.360 -8.316 13.394 1.00 85.94 72 LYS A C 1
ATOM 557 O O . LYS A 1 72 ? -1.811 -8.874 12.442 1.00 85.94 72 LYS A O 1
ATOM 562 N N . ASN A 1 73 ? -1.703 -7.619 14.319 1.00 84.38 73 ASN A N 1
ATOM 563 C CA . ASN A 1 73 ? -0.247 -7.458 14.382 1.00 84.38 73 ASN A CA 1
ATOM 564 C C . ASN A 1 73 ? 0.372 -6.909 13.083 1.00 84.38 73 ASN A C 1
ATOM 566 O O . ASN A 1 73 ? 1.457 -7.313 12.658 1.00 84.38 73 ASN A O 1
ATOM 570 N N . ALA A 1 74 ? -0.331 -5.995 12.419 1.00 85.06 74 ALA A N 1
ATOM 571 C CA . ALA A 1 74 ? 0.147 -5.365 11.205 1.00 85.06 74 ALA A CA 1
ATOM 572 C C . ALA A 1 74 ? 1.166 -4.271 11.538 1.00 85.06 74 ALA A C 1
ATOM 574 O O . ALA A 1 74 ? 0.862 -3.306 12.233 1.00 85.06 74 ALA A O 1
ATOM 575 N N . ARG A 1 75 ? 2.380 -4.390 10.998 1.00 86.19 75 ARG A N 1
ATOM 576 C CA . ARG A 1 75 ? 3.388 -3.334 11.115 1.00 86.19 75 ARG A CA 1
ATOM 577 C C . ARG A 1 75 ? 3.166 -2.275 10.042 1.00 86.19 75 ARG A C 1
ATOM 579 O O . ARG A 1 75 ? 3.365 -2.551 8.856 1.00 86.19 75 ARG A O 1
ATOM 586 N N . ILE A 1 76 ? 2.808 -1.071 10.464 1.00 85.75 76 ILE A N 1
ATOM 587 C CA . ILE A 1 76 ? 2.663 0.099 9.602 1.00 85.75 76 ILE A CA 1
ATOM 588 C C . ILE A 1 76 ? 4.061 0.656 9.328 1.00 85.75 76 ILE A C 1
ATOM 590 O O . ILE A 1 76 ? 4.786 1.017 10.253 1.00 85.75 76 ILE A O 1
ATOM 594 N N . ARG A 1 77 ? 4.481 0.665 8.059 1.00 81.00 77 ARG A N 1
ATOM 595 C CA . ARG A 1 77 ? 5.834 1.117 7.665 1.00 81.00 77 ARG A CA 1
ATOM 596 C C . ARG A 1 77 ? 5.865 2.504 7.046 1.00 81.00 77 ARG A C 1
ATOM 598 O O . ARG A 1 77 ? 6.889 3.173 7.104 1.00 81.00 77 ARG A O 1
ATOM 605 N N . TRP A 1 78 ? 4.774 2.904 6.414 1.00 75.94 78 TRP A N 1
ATOM 606 C CA . TRP A 1 78 ? 4.696 4.136 5.647 1.00 75.94 78 TRP A CA 1
ATOM 607 C C . TRP A 1 78 ? 3.279 4.671 5.705 1.00 75.94 78 TRP A C 1
ATOM 609 O O . TRP A 1 78 ? 2.343 3.875 5.652 1.00 75.94 78 TRP A O 1
ATOM 619 N N . ILE A 1 79 ? 3.148 5.989 5.819 1.00 77.50 79 ILE A N 1
ATOM 620 C CA . ILE A 1 79 ? 1.878 6.709 5.874 1.00 77.50 79 ILE A CA 1
ATOM 621 C C . ILE A 1 79 ? 2.030 7.922 4.962 1.00 77.50 79 ILE A C 1
ATOM 623 O O . ILE A 1 79 ? 2.980 8.694 5.116 1.00 77.50 79 ILE A O 1
ATOM 627 N N . ARG A 1 80 ? 1.104 8.096 4.023 1.00 73.44 80 ARG A N 1
ATOM 628 C CA . ARG A 1 80 ? 1.000 9.293 3.192 1.00 73.44 80 ARG A CA 1
ATOM 629 C C . ARG A 1 80 ? -0.410 9.832 3.266 1.00 73.44 80 ARG A C 1
ATOM 631 O O . ARG A 1 80 ? -1.376 9.117 3.013 1.00 73.44 80 ARG A O 1
ATOM 638 N N . ASN A 1 81 ? -0.483 11.113 3.584 1.00 68.56 81 ASN A N 1
ATOM 639 C CA . ASN A 1 81 ? -1.699 11.882 3.437 1.00 68.56 81 ASN A CA 1
ATOM 640 C C . ASN A 1 81 ? -1.809 12.295 1.965 1.00 68.56 81 ASN A C 1
ATOM 642 O O . ASN A 1 81 ? -0.891 12.932 1.438 1.00 68.56 81 ASN A O 1
ATOM 646 N N . LEU A 1 82 ? -2.862 11.840 1.285 1.00 65.19 82 LEU A N 1
ATOM 647 C CA . LEU A 1 82 ? -3.105 12.195 -0.114 1.00 65.19 82 LEU A CA 1
ATOM 648 C C . LEU A 1 82 ? -3.525 13.664 -0.260 1.00 65.19 82 LEU A C 1
ATOM 650 O O . LEU A 1 82 ? -3.258 14.260 -1.298 1.00 65.19 82 LEU A O 1
ATOM 654 N N . ASP A 1 83 ? -4.093 14.258 0.791 1.00 63.47 83 ASP A N 1
ATOM 655 C CA . ASP A 1 83 ? -4.736 15.573 0.756 1.00 63.47 83 ASP A CA 1
ATOM 656 C C . ASP A 1 83 ? -3.857 16.684 1.350 1.00 63.47 83 ASP A C 1
ATOM 658 O O . ASP A 1 83 ? -4.313 17.515 2.140 1.00 63.47 83 ASP A O 1
ATOM 662 N N . ALA A 1 84 ? -2.579 16.735 0.960 1.00 54.72 84 ALA A N 1
ATOM 663 C CA . ALA A 1 84 ? -1.707 17.858 1.325 1.00 54.72 84 ALA A CA 1
ATOM 664 C C . ALA A 1 84 ? -2.224 19.209 0.780 1.00 54.72 84 ALA A C 1
ATOM 666 O O . ALA A 1 84 ? -1.996 20.242 1.406 1.00 54.72 84 ALA A O 1
ATOM 667 N N . ASP A 1 85 ? -2.981 19.191 -0.323 1.00 52.16 85 ASP A N 1
ATOM 668 C CA . ASP A 1 85 ? -3.527 20.391 -0.971 1.0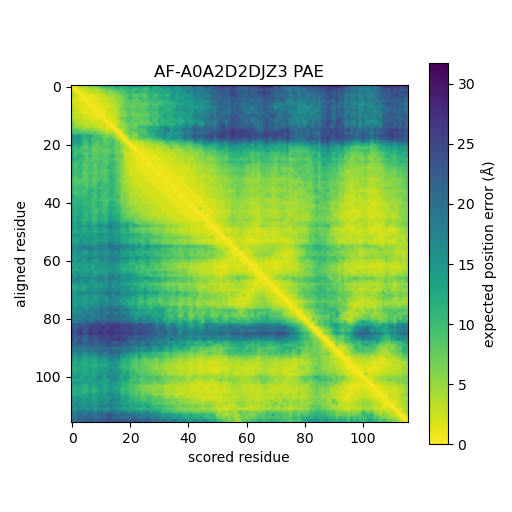0 52.16 85 ASP A CA 1
ATOM 669 C C . ASP A 1 85 ? -4.881 20.852 -0.397 1.00 52.16 85 ASP A C 1
ATOM 671 O O . ASP A 1 85 ? -5.388 21.901 -0.784 1.00 52.16 85 ASP A O 1
ATOM 675 N N . ASN A 1 86 ? -5.460 20.121 0.565 1.00 47.66 86 ASN A N 1
ATOM 676 C CA . ASN A 1 86 ? -6.773 20.422 1.142 1.00 47.66 86 ASN A CA 1
ATOM 677 C C . ASN A 1 86 ? -6.760 20.332 2.675 1.00 47.66 86 ASN A C 1
ATOM 679 O O . ASN A 1 86 ? -7.512 19.578 3.301 1.00 47.66 86 ASN A O 1
ATOM 683 N N . SER A 1 87 ? -5.932 21.163 3.312 1.00 60.50 87 SER A N 1
ATOM 684 C CA . SER A 1 87 ? -5.912 21.315 4.776 1.00 60.50 87 SER A CA 1
ATOM 685 C C . SER A 1 87 ? -7.299 21.617 5.376 1.00 60.50 87 SER A C 1
ATOM 687 O O . SER A 1 87 ? -7.535 21.273 6.535 1.00 60.50 87 SER A O 1
ATOM 689 N N . ALA A 1 88 ? -8.216 22.166 4.569 1.00 66.56 88 ALA A N 1
ATOM 690 C CA . ALA A 1 88 ? -9.591 22.532 4.908 1.00 66.56 88 ALA A CA 1
ATOM 691 C C . ALA A 1 88 ? -10.613 21.374 4.942 1.00 66.56 88 ALA A C 1
ATOM 693 O O . ALA A 1 88 ? -11.740 21.597 5.380 1.00 66.56 88 ALA A O 1
ATOM 694 N N . LEU A 1 89 ? -10.272 20.159 4.492 1.00 68.75 89 LEU A N 1
ATOM 695 C CA . LEU A 1 89 ? -11.192 19.016 4.585 1.00 68.75 89 LEU A CA 1
ATOM 696 C C . LEU A 1 89 ? -11.295 18.496 6.027 1.00 68.75 89 LEU A C 1
ATOM 698 O O . LEU A 1 89 ? -10.304 18.463 6.769 1.00 68.75 89 LEU A O 1
ATOM 702 N N . ASN A 1 90 ? -12.494 18.055 6.412 1.00 74.25 90 ASN A N 1
ATOM 703 C CA . ASN A 1 90 ? -12.726 17.413 7.706 1.00 74.25 90 ASN A CA 1
ATOM 704 C C . ASN A 1 90 ? -11.984 16.066 7.784 1.00 74.25 90 ASN A C 1
ATOM 706 O O . ASN A 1 90 ? -11.755 15.409 6.767 1.00 74.25 90 ASN A O 1
ATOM 710 N N . SER A 1 91 ? -11.639 15.627 8.997 1.00 72.38 91 SER A N 1
ATOM 711 C CA . SER A 1 91 ? -10.896 14.379 9.258 1.00 72.38 91 SER A CA 1
ATOM 712 C C . SER A 1 91 ? -11.562 13.116 8.693 1.00 72.38 91 SER A C 1
ATOM 714 O O . SER A 1 91 ? -10.885 12.135 8.412 1.00 72.38 91 SER A O 1
ATOM 716 N N . ASP A 1 92 ? -12.879 13.137 8.486 1.00 73.25 92 ASP A N 1
ATOM 717 C CA . ASP A 1 92 ? -13.624 12.015 7.895 1.00 73.25 92 ASP A CA 1
ATOM 718 C C . ASP A 1 92 ? -13.487 11.934 6.367 1.00 73.25 92 ASP A C 1
ATOM 720 O O . ASP A 1 92 ? -13.774 10.901 5.765 1.00 73.25 92 ASP A O 1
ATOM 724 N N . GLN A 1 93 ? -13.061 13.027 5.731 1.00 72.38 93 GLN A N 1
ATOM 725 C CA . GLN A 1 93 ? -12.883 13.125 4.281 1.00 72.38 93 GLN A CA 1
ATOM 726 C C . GLN A 1 93 ? -11.422 12.949 3.864 1.00 72.38 93 GLN A C 1
ATOM 728 O O . GLN A 1 93 ? -11.162 12.560 2.728 1.00 72.38 93 GLN A O 1
ATOM 733 N N . LYS A 1 94 ? -10.479 13.205 4.778 1.00 81.56 94 LYS A N 1
ATOM 734 C CA . LYS A 1 94 ? -9.045 13.027 4.542 1.00 81.56 94 LYS A CA 1
ATOM 735 C C . LYS A 1 94 ? -8.697 11.548 4.515 1.00 81.56 94 LYS A C 1
ATOM 737 O O . LYS A 1 94 ? -8.846 10.845 5.515 1.00 81.56 94 LYS A O 1
ATOM 742 N N . MET A 1 95 ? -8.206 11.085 3.372 1.00 82.69 95 MET A N 1
ATOM 743 C CA . MET A 1 95 ? -7.815 9.690 3.189 1.00 82.69 95 MET A CA 1
ATOM 744 C C . MET A 1 95 ? -6.312 9.513 3.406 1.00 82.69 95 MET A C 1
ATOM 746 O O . MET A 1 95 ? -5.467 10.133 2.754 1.00 82.69 95 MET A O 1
ATOM 750 N N . LEU A 1 96 ? -5.972 8.600 4.308 1.00 86.38 96 LEU A N 1
ATOM 751 C CA . LEU A 1 96 ? -4.610 8.159 4.560 1.00 86.38 96 LEU A CA 1
ATOM 752 C C . LEU A 1 96 ? -4.357 6.852 3.820 1.00 86.38 96 LEU A C 1
ATOM 754 O O . LEU A 1 96 ? -5.107 5.887 3.972 1.00 86.38 96 LEU A O 1
ATOM 758 N N . ILE A 1 97 ? -3.264 6.802 3.062 1.00 87.50 97 ILE A N 1
ATOM 759 C CA . ILE A 1 97 ? -2.744 5.558 2.492 1.00 87.50 97 ILE A CA 1
ATOM 760 C C . ILE A 1 97 ? -1.544 5.120 3.310 1.00 87.50 97 ILE A C 1
ATOM 762 O O . ILE A 1 97 ? -0.639 5.908 3.593 1.00 87.50 97 ILE A O 1
ATOM 766 N N . PHE A 1 98 ? -1.510 3.842 3.661 1.00 88.69 98 PHE A N 1
ATOM 767 C CA . PHE A 1 98 ? -0.409 3.275 4.415 1.00 88.69 98 PHE A CA 1
ATOM 768 C C . PHE A 1 98 ? -0.089 1.845 3.983 1.00 88.69 98 PHE A C 1
ATOM 770 O O . PHE A 1 98 ? -0.886 1.150 3.354 1.00 88.69 98 PHE A O 1
ATOM 777 N N . LEU A 1 99 ? 1.119 1.400 4.32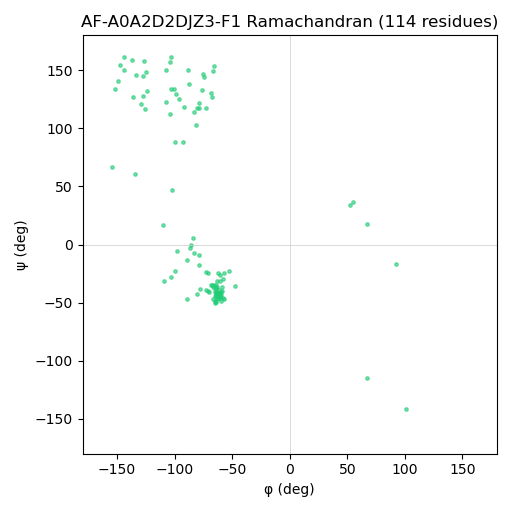4 1.00 88.56 99 LEU A N 1
ATOM 778 C CA . LEU A 1 99 ? 1.579 0.032 4.083 1.00 88.56 99 LEU A CA 1
ATOM 779 C C . LEU A 1 99 ? 1.568 -0.768 5.385 1.00 88.56 99 LEU A C 1
ATOM 781 O O . LEU A 1 99 ? 2.381 -0.521 6.281 1.00 88.56 99 LEU A O 1
ATOM 785 N N . ALA A 1 100 ? 0.675 -1.754 5.453 1.00 86.44 100 ALA A N 1
ATOM 786 C CA . ALA A 1 100 ? 0.582 -2.750 6.514 1.00 86.44 100 ALA A CA 1
ATOM 787 C C . ALA A 1 100 ? 1.398 -3.998 6.130 1.00 86.44 100 ALA A C 1
ATOM 789 O O . ALA A 1 100 ? 0.907 -4.944 5.501 1.00 86.44 100 ALA A O 1
ATOM 790 N N . GLY A 1 101 ? 2.687 -4.002 6.471 1.00 84.19 101 GLY A N 1
ATOM 791 C CA . GLY A 1 101 ? 3.640 -4.965 5.921 1.00 84.19 101 GLY A CA 1
ATOM 792 C C . GLY A 1 101 ? 3.854 -4.729 4.420 1.00 84.19 101 GLY A C 1
ATOM 793 O O . GLY A 1 101 ? 4.388 -3.691 4.043 1.00 84.19 101 GLY A O 1
ATOM 794 N N . TRP A 1 102 ? 3.460 -5.693 3.580 1.00 82.38 102 TRP A N 1
ATOM 795 C CA . TRP A 1 102 ? 3.467 -5.578 2.110 1.00 82.38 102 TRP A CA 1
ATOM 796 C C . TRP A 1 102 ? 2.094 -5.217 1.522 1.00 82.38 102 TRP A C 1
ATOM 798 O O . TRP A 1 102 ? 1.984 -4.999 0.320 1.00 82.38 102 TRP A O 1
ATOM 808 N N . TRP A 1 103 ? 1.051 -5.170 2.356 1.00 85.88 103 TRP A N 1
ATOM 809 C CA . TRP A 1 103 ? -0.318 -4.928 1.911 1.00 85.88 103 TRP A CA 1
ATOM 810 C C . TRP A 1 103 ? -0.625 -3.428 1.961 1.00 85.88 103 TRP A C 1
ATOM 812 O O . TRP A 1 103 ? -0.543 -2.838 3.046 1.00 85.88 103 TRP A O 1
ATOM 822 N N . PRO A 1 104 ? -0.939 -2.794 0.823 1.00 89.81 104 PRO A N 1
ATOM 823 C CA . PRO A 1 104 ? -1.354 -1.403 0.804 1.00 89.81 104 PRO A CA 1
ATOM 824 C C . PRO A 1 104 ? -2.807 -1.296 1.279 1.00 89.81 104 PRO A C 1
ATOM 826 O O . PRO A 1 104 ? -3.674 -2.061 0.853 1.00 89.81 104 PRO A O 1
ATOM 829 N N . ALA A 1 105 ? -3.059 -0.352 2.176 1.00 90.94 105 ALA A N 1
ATOM 830 C CA . ALA A 1 105 ? -4.361 -0.124 2.783 1.00 90.94 105 ALA A CA 1
ATOM 831 C C . ALA A 1 105 ? -4.671 1.373 2.850 1.00 90.94 105 ALA A C 1
ATOM 833 O O . ALA A 1 105 ? -3.768 2.215 2.788 1.00 90.94 105 ALA A O 1
ATOM 834 N N . SER A 1 106 ? -5.957 1.699 2.959 1.00 91.12 106 SER A N 1
ATOM 835 C CA . SER A 1 106 ? -6.426 3.076 3.102 1.00 91.12 106 SER A CA 1
ATOM 836 C C . SER A 1 106 ? -7.463 3.205 4.211 1.00 91.12 106 SER A C 1
ATOM 838 O O . SER A 1 106 ? -8.245 2.285 4.445 1.00 91.12 106 SER A O 1
ATOM 840 N N . CYS A 1 107 ? -7.458 4.337 4.910 1.00 89.62 107 CYS A N 1
ATOM 841 C CA . CYS A 1 107 ? -8.399 4.646 5.986 1.00 89.62 107 CYS A CA 1
ATOM 842 C C . CYS A 1 107 ? -8.669 6.153 6.018 1.00 89.62 107 CYS A C 1
ATOM 844 O O . CYS A 1 107 ? -7.814 6.934 5.599 1.00 89.62 107 CYS A O 1
ATOM 846 N N . ALA A 1 108 ? -9.830 6.562 6.528 1.00 87.44 108 ALA A N 1
ATOM 847 C CA . ALA A 1 108 ? -10.058 7.961 6.870 1.00 87.44 108 ALA A CA 1
ATOM 848 C C . ALA A 1 108 ? -9.149 8.366 8.042 1.00 87.44 108 ALA A C 1
ATOM 850 O O . ALA A 1 108 ? -8.831 7.543 8.905 1.00 87.44 108 ALA A O 1
ATOM 851 N N . GLU A 1 109 ? -8.743 9.631 8.098 1.00 83.88 109 GLU A N 1
ATOM 852 C CA . GLU A 1 109 ? -7.895 10.143 9.178 1.00 83.88 109 GLU A CA 1
ATOM 853 C C . GLU A 1 109 ? -8.550 9.962 10.557 1.00 83.88 109 GLU A C 1
ATOM 855 O O . GLU A 1 109 ? -7.869 9.584 11.509 1.00 83.88 109 GLU A O 1
ATOM 860 N N . SER A 1 110 ? -9.873 10.116 10.661 1.00 83.88 110 SER A N 1
ATOM 861 C CA . SER A 1 110 ? -10.618 9.876 11.907 1.00 83.88 110 SER A CA 1
ATOM 862 C C . SER A 1 110 ? -10.564 8.429 12.409 1.00 83.88 110 SER A C 1
ATOM 864 O O . SER A 1 110 ? -10.567 8.198 13.618 1.00 83.88 110 SER A O 1
ATOM 866 N N . GLY A 1 111 ? -10.465 7.455 11.500 1.00 81.44 111 GLY A N 1
ATOM 867 C CA . GLY A 1 111 ? -10.319 6.034 11.827 1.00 81.44 111 GLY A CA 1
ATOM 868 C C . GLY A 1 111 ? -8.876 5.619 12.123 1.00 81.44 111 GLY A C 1
ATOM 869 O O . GLY A 1 111 ? -8.629 4.489 12.551 1.00 81.44 111 GLY A O 1
ATOM 870 N N . PHE A 1 112 ? -7.902 6.507 11.909 1.00 84.50 112 PHE A N 1
ATOM 871 C CA . PHE A 1 112 ? -6.482 6.202 12.026 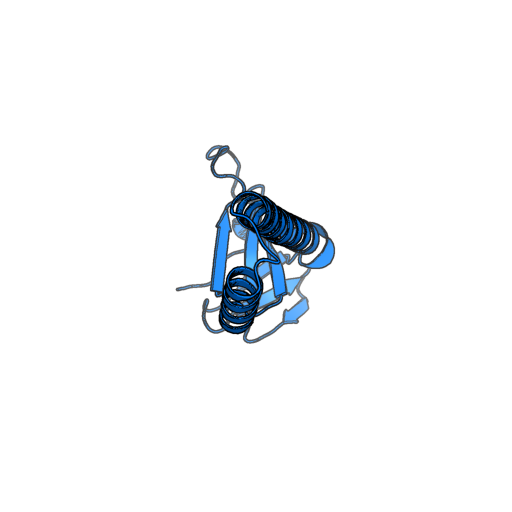1.00 84.50 112 PHE A CA 1
ATOM 872 C C . PHE A 1 112 ? -5.924 6.669 13.375 1.00 84.50 112 PHE A C 1
ATOM 874 O O . PHE A 1 112 ? -5.379 7.762 13.515 1.00 84.50 112 PHE A O 1
ATOM 881 N N . THR A 1 113 ? -6.007 5.801 14.384 1.00 84.62 113 THR A N 1
ATOM 882 C CA . THR A 1 113 ? -5.549 6.099 15.754 1.00 84.62 113 THR A CA 1
ATOM 883 C C . THR A 1 113 ? -4.285 5.359 16.243 1.00 84.62 113 THR A C 1
ATOM 885 O O . THR A 1 113 ? -4.049 5.344 17.459 1.00 84.62 113 THR A O 1
ATOM 888 N N . PRO A 1 114 ? -3.424 4.746 15.395 1.00 76.06 114 PRO A N 1
ATOM 889 C CA . PRO A 1 114 ? -2.275 4.020 15.909 1.00 76.06 114 PRO A CA 1
ATOM 890 C C . PRO A 1 114 ? -1.240 4.966 16.533 1.00 76.06 114 PRO A C 1
ATOM 892 O O . PRO A 1 114 ? -0.802 5.948 15.925 1.00 76.06 114 PRO A O 1
ATOM 895 N N . ARG A 1 115 ? -0.804 4.634 17.752 1.00 71.50 115 ARG A N 1
ATOM 896 C CA . ARG A 1 115 ? 0.268 5.350 18.461 1.00 71.50 115 ARG A CA 1
ATOM 897 C C . ARG A 1 115 ? 1.631 4.986 17.864 1.00 71.50 115 ARG A C 1
ATOM 899 O O . ARG A 1 115 ? 1.807 3.860 17.392 1.00 71.50 115 ARG A O 1
ATOM 906 N N . LYS A 1 116 ? 2.566 5.942 17.864 1.00 67.69 116 LYS A N 1
ATOM 907 C CA . LYS A 1 116 ? 3.966 5.699 17.474 1.00 67.69 116 LYS A CA 1
ATOM 908 C C . LYS A 1 116 ? 4.603 4.629 18.354 1.00 67.69 116 LYS A C 1
ATOM 910 O O . LYS A 1 116 ? 4.338 4.661 19.576 1.00 67.69 116 LYS A O 1
#

Radius of gyration: 19.67 Å; Cα contacts (8 Å, |Δi|>4): 175; chains: 1; bounding box: 49×31×46 Å

Organism: NCBI:txid2045208

Secondary structure (DSSP, 8-state):
-HHHHHHHHHHHHHTT---HHHHHHHHHHHHHHHHHHHHHHHHHHHHTSB-SEEEEETTEEEEEETTEEEEEEE-EEEEEES-TT-TTS-TTTPEEEEEETTEEEEEEGGGB--B-

Sequence (116 aa):
MTIYFIYLMLEADSMGLADGTKFVFLGAAFLMFFASISNLMIGFALEFGRVTEVVGMQSCAELRRDGDIIRKNARIRWIRNLDADNSALNSDQKMLIFLAGWWPASCAESGFTPRK

Solvent-accessible surface area (backbone atoms only — not comparable to full-atom values): 6226 Å² total; per-residue (Å²): 111,69,68,61,52,54,48,56,50,53,50,36,40,77,69,68,76,47,54,76,66,55,54,52,53,47,52,52,48,50,52,50,50,54,51,51,51,51,53,49,45,51,51,42,8,65,74,74,26,55,31,53,36,33,41,57,32,33,77,43,17,36,38,21,42,93,86,42,77,78,41,72,66,32,32,51,78,48,78,44,70,74,51,76,91,44,82,85,56,55,49,77,73,36,48,32,40,32,25,46,63,91,46,46,24,22,31,30,46,71,29,56,61,50,39,128

Mean predicted aligned error: 9.38 Å

Nearest PDB structures (foldseek):
  1u7i-assembly1_B  TM=3.689E-01  e=2.549E+00  Pseudomonas aeruginosa PAO1
  3ecq-assembly1_A  TM=3.455E-01  e=3.737E+00  Streptococcus pneumoniae R6
  3oms-assembly1_A-2  TM=3.672E-01  e=3.506E+00  Bacillus cereus ATCC 14579

Foldseek 3Di:
DVVVVVVVVVVCVVVVNDDPVNVVVVVVVVVVVVVVVVVVLVVCQVPPQEFAAWDEALQWIFTHHPRHTPDTGFRWDDKDFPPPVCPPDDQQPTKIWTDRPPHIHIYRNVRYDHHD

pLDDT: mean 79.95, std 10.13, range [47.66, 91.94]